Protein AF-A0A9D7Y9N2-F1 (afdb_monomer)

Foldseek 3Di:
DAQCPPVVDPDRDDDDDDDDDPPDDDDQPFWDKAFPLHCQCWDQDPPPGTDNPPPSNVVSVVVLVVCVVVVDDDAPTMDTGRDDPPDDPHRVVPHDDPCVPPDPVNVVVVVVVVVVCCVPPVVVVD

pLDDT: mean 88.4, std 9.96, range [43.72, 97.31]

Secondary structure (DSSP, 8-state):
--TTTTTTSS-----------TT-PPPTTSPEEEE-----S-EEETTTEEE-TTS-HHHHHHHHHHHHHHT--BTTTEEEE---TTS---GGGTSPP-GGG--HHHHHHHHHHHHHHHHHHTGGG-

Sequence (126 aa):
MPDELFFNSNVGVVSCIMVFTAHKAHPKNKETYFGYWKDDGFVKRKIKGRYDALNKWQSVKEKWIESYINKKSIAGMSVMKSVTADDEWCAEAYMETDYNSLNEIDFIKTIKDFVFTNELYIKQWN

Mean predicted aligned error: 8.17 Å

Radius of gyration: 19.7 Å; Cα contacts (8 Å, |Δi|>4): 121; chains: 1; bounding box: 41×32×62 Å

Structure (mmCIF, N/CA/C/O backbone):
data_AF-A0A9D7Y9N2-F1
#
_entry.id   AF-A0A9D7Y9N2-F1
#
loop_
_atom_site.group_PDB
_atom_site.id
_atom_site.type_symbol
_atom_site.label_atom_id
_atom_site.label_alt_id
_atom_site.label_comp_id
_atom_site.label_asym_id
_atom_site.label_entity_id
_atom_site.label_seq_id
_atom_site.pdbx_PDB_ins_code
_atom_site.Cartn_x
_atom_site.Cartn_y
_atom_site.Cartn_z
_atom_site.occupancy
_atom_site.B_iso_or_equiv
_atom_site.auth_seq_id
_atom_site.auth_comp_id
_atom_site.auth_asym_id
_atom_site.auth_atom_id
_atom_site.pdbx_PDB_model_num
ATOM 1 N N . MET A 1 1 ? 3.663 -4.833 -0.251 1.00 91.56 1 MET A N 1
ATOM 2 C CA . MET A 1 1 ? 5.120 -4.558 -0.171 1.00 91.56 1 MET A CA 1
ATOM 3 C C . MET A 1 1 ? 5.696 -4.487 -1.581 1.00 91.56 1 MET A C 1
ATOM 5 O O . MET A 1 1 ? 4.969 -4.863 -2.497 1.00 91.56 1 MET A O 1
ATOM 9 N N . PRO A 1 2 ? 6.946 -4.029 -1.790 1.00 92.25 2 PRO A N 1
ATOM 10 C CA . PRO A 1 2 ? 7.556 -4.028 -3.118 1.00 92.25 2 PRO A CA 1
ATOM 11 C C . PRO A 1 2 ? 7.601 -5.434 -3.727 1.00 92.25 2 PRO A C 1
ATOM 13 O O . PRO A 1 2 ? 7.936 -6.396 -3.035 1.00 92.25 2 PRO A O 1
ATOM 16 N N . ASP A 1 3 ? 7.295 -5.547 -5.019 1.00 89.62 3 ASP A N 1
ATOM 17 C CA . ASP A 1 3 ? 7.164 -6.848 -5.701 1.00 89.62 3 ASP A CA 1
ATOM 18 C C . ASP A 1 3 ? 8.492 -7.600 -5.796 1.00 89.62 3 ASP A C 1
ATOM 20 O O . ASP A 1 3 ? 8.549 -8.821 -5.698 1.00 89.62 3 ASP A O 1
ATOM 24 N N . GLU A 1 4 ? 9.592 -6.860 -5.915 1.00 88.12 4 GLU A N 1
ATOM 25 C CA . GLU A 1 4 ? 10.939 -7.421 -6.003 1.00 88.12 4 GLU A CA 1
ATOM 26 C C . GLU A 1 4 ? 11.656 -7.490 -4.644 1.00 88.12 4 GLU A C 1
ATOM 28 O O . GLU A 1 4 ? 12.886 -7.558 -4.593 1.00 88.12 4 GLU A O 1
ATOM 33 N N . LEU A 1 5 ? 10.928 -7.465 -3.520 1.00 89.75 5 LEU A N 1
ATOM 34 C CA . LEU A 1 5 ? 11.544 -7.504 -2.188 1.00 89.75 5 LEU A CA 1
ATOM 35 C C . LEU A 1 5 ? 12.423 -8.754 -1.996 1.00 89.75 5 LEU A C 1
ATOM 37 O O . LEU A 1 5 ? 13.526 -8.662 -1.459 1.00 89.75 5 LEU A O 1
ATOM 41 N N . PHE A 1 6 ? 11.972 -9.901 -2.510 1.00 88.19 6 PHE A N 1
ATOM 42 C CA . PHE A 1 6 ? 12.679 -11.184 -2.440 1.00 88.19 6 PHE A CA 1
ATOM 43 C C . PHE A 1 6 ? 13.283 -11.613 -3.784 1.00 88.19 6 PHE A C 1
ATOM 45 O O . PHE A 1 6 ? 13.367 -12.802 -4.076 1.00 88.19 6 PHE A O 1
ATOM 52 N N . PHE A 1 7 ? 13.749 -10.667 -4.604 1.00 83.06 7 PHE A N 1
ATOM 53 C CA . PHE A 1 7 ? 14.291 -10.960 -5.942 1.00 83.06 7 PHE A CA 1
ATOM 54 C C . PHE A 1 7 ? 15.494 -11.928 -5.966 1.00 83.06 7 PHE A C 1
ATOM 56 O O . PHE A 1 7 ? 15.766 -12.530 -6.999 1.00 83.06 7 PHE A O 1
ATOM 63 N N . ASN A 1 8 ? 16.237 -12.038 -4.857 1.00 80.00 8 ASN A N 1
ATOM 64 C CA . ASN A 1 8 ? 17.367 -12.964 -4.696 1.00 80.00 8 ASN A CA 1
ATOM 65 C C . ASN A 1 8 ? 16.935 -14.378 -4.284 1.00 80.00 8 ASN A C 1
ATOM 67 O O . ASN A 1 8 ? 17.775 -15.262 -4.135 1.00 80.00 8 ASN A O 1
ATOM 71 N N . SER A 1 9 ? 15.646 -14.583 -4.033 1.00 79.69 9 SER A N 1
ATOM 72 C CA . SER A 1 9 ? 15.092 -15.899 -3.760 1.00 79.69 9 SER A CA 1
ATOM 73 C C . SER A 1 9 ? 14.601 -16.531 -5.063 1.00 79.69 9 SER A C 1
ATOM 75 O O . SER A 1 9 ? 14.230 -15.830 -6.001 1.00 79.69 9 SER A O 1
ATOM 77 N N . ASN A 1 10 ? 14.530 -17.861 -5.112 1.00 78.81 10 ASN A N 1
ATOM 78 C CA . ASN A 1 10 ? 13.930 -18.584 -6.242 1.00 78.81 10 ASN A CA 1
ATOM 79 C C . ASN A 1 10 ? 12.388 -18.467 -6.275 1.00 78.81 10 ASN A C 1
ATOM 81 O O . ASN A 1 10 ? 11.726 -19.274 -6.923 1.00 78.81 10 ASN A O 1
ATOM 85 N N . VAL A 1 11 ? 11.804 -17.505 -5.552 1.00 75.19 11 VAL A N 1
ATOM 86 C CA . VAL A 1 11 ? 10.359 -17.355 -5.359 1.00 75.19 11 VAL A CA 1
ATOM 87 C C . VAL A 1 11 ? 9.949 -15.911 -5.658 1.00 75.19 11 VAL A C 1
ATOM 89 O O . VAL A 1 11 ? 10.304 -14.978 -4.941 1.00 75.19 11 VAL A O 1
ATOM 92 N N . GLY A 1 12 ? 9.191 -15.717 -6.737 1.00 75.88 12 GLY A N 1
ATOM 93 C CA . GLY A 1 12 ? 8.612 -14.424 -7.110 1.00 75.88 12 GLY A CA 1
ATOM 94 C C . GLY A 1 12 ? 7.278 -14.195 -6.407 1.00 75.88 12 GLY A C 1
ATOM 95 O O . GLY A 1 12 ? 6.233 -14.320 -7.038 1.00 75.88 12 GLY A O 1
ATOM 96 N N . VAL A 1 13 ? 7.305 -13.926 -5.099 1.00 84.00 13 VAL A N 1
ATOM 97 C CA . VAL A 1 13 ? 6.090 -13.782 -4.280 1.00 84.00 13 VAL A CA 1
ATOM 98 C C . VAL A 1 13 ? 5.805 -12.330 -3.912 1.00 84.00 13 VAL A C 1
ATOM 100 O O . VAL A 1 13 ? 6.686 -11.600 -3.454 1.00 84.00 13 VAL A O 1
ATOM 103 N N . VAL A 1 14 ? 4.539 -11.931 -4.042 1.00 86.19 14 VAL A N 1
ATOM 104 C CA . VAL A 1 14 ? 4.039 -10.672 -3.483 1.00 86.19 14 VAL A CA 1
ATOM 105 C C . VAL A 1 14 ? 3.862 -10.858 -1.981 1.00 86.19 14 VAL A C 1
ATOM 107 O O . VAL A 1 14 ? 3.196 -11.788 -1.531 1.00 86.19 14 VAL A O 1
ATOM 110 N N . SER A 1 15 ? 4.481 -9.979 -1.196 1.00 90.06 15 SER A N 1
ATOM 111 C CA . SER A 1 15 ? 4.458 -10.063 0.266 1.00 90.06 15 SER A CA 1
ATOM 112 C C . SER A 1 15 ? 3.589 -8.980 0.904 1.00 90.06 15 SER A C 1
ATOM 114 O O . 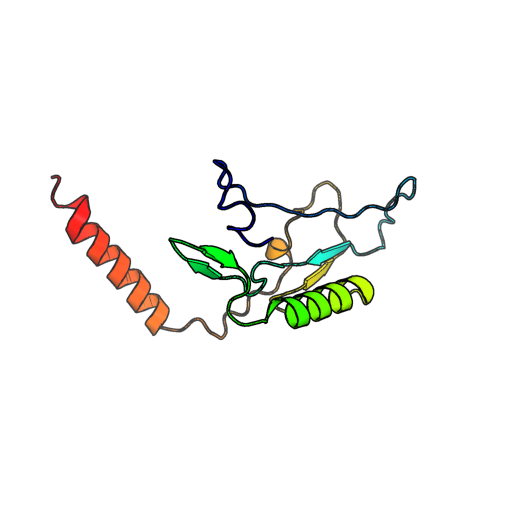SER A 1 15 ? 3.461 -7.852 0.408 1.00 90.06 15 SER A O 1
ATOM 116 N N . CYS A 1 16 ? 3.023 -9.324 2.058 1.00 91.88 16 CYS A N 1
ATOM 117 C CA . CYS A 1 16 ? 2.322 -8.409 2.945 1.00 91.88 16 CYS A CA 1
ATOM 118 C C . CYS A 1 16 ? 2.905 -8.502 4.362 1.00 91.88 16 CYS A C 1
ATOM 120 O O . CYS A 1 16 ? 3.560 -9.482 4.720 1.00 91.88 16 CYS A O 1
ATOM 122 N N . ILE A 1 17 ? 2.694 -7.454 5.157 1.00 93.50 17 ILE A N 1
ATOM 123 C CA . ILE A 1 17 ? 3.066 -7.414 6.572 1.00 93.50 17 ILE A CA 1
ATOM 124 C C . ILE A 1 17 ? 1.787 -7.165 7.352 1.00 93.50 17 ILE A C 1
ATOM 126 O O . ILE A 1 17 ? 1.094 -6.180 7.104 1.00 93.50 17 ILE A O 1
ATOM 130 N N . MET A 1 18 ? 1.498 -8.039 8.310 1.00 94.00 18 MET A N 1
ATOM 131 C CA . MET A 1 18 ? 0.373 -7.880 9.219 1.00 94.00 18 MET A CA 1
ATOM 132 C C . MET A 1 18 ? 0.892 -7.654 10.636 1.00 94.00 18 MET A C 1
ATOM 134 O O . MET A 1 18 ? 1.791 -8.356 11.099 1.00 94.00 18 MET A O 1
ATOM 138 N N . VAL A 1 19 ? 0.338 -6.657 11.323 1.00 93.88 19 VAL A N 1
ATOM 139 C CA . VAL A 1 19 ? 0.757 -6.276 12.675 1.00 93.88 19 VAL A CA 1
ATOM 140 C C . VAL A 1 19 ? -0.440 -6.379 13.605 1.00 93.88 19 VAL A C 1
ATOM 142 O O . VAL A 1 19 ? -1.419 -5.650 13.455 1.00 93.88 19 VAL A O 1
ATOM 145 N N . PHE A 1 20 ? -0.336 -7.260 14.596 1.00 93.88 20 PHE A N 1
ATOM 146 C CA . PHE A 1 20 ? -1.383 -7.505 15.582 1.00 93.88 20 PHE A CA 1
ATOM 147 C C . PHE A 1 20 ? -0.847 -7.288 16.995 1.00 93.88 20 PHE A C 1
ATOM 149 O O . PHE A 1 20 ? 0.327 -7.524 17.278 1.00 93.88 20 PHE A O 1
ATOM 156 N N . THR A 1 21 ? -1.717 -6.856 17.905 1.00 94.50 21 THR A N 1
ATOM 157 C CA . THR A 1 21 ? -1.413 -6.845 19.338 1.00 94.50 21 THR A CA 1
ATOM 158 C C . THR A 1 21 ? -1.925 -8.141 19.951 1.00 94.50 21 THR A C 1
ATOM 160 O O . THR A 1 21 ? -3.127 -8.404 19.923 1.00 94.50 21 THR A O 1
ATOM 163 N N . ALA A 1 22 ? -1.019 -8.946 20.503 1.00 96.19 22 ALA A N 1
ATOM 164 C CA . ALA A 1 22 ? -1.379 -10.202 21.150 1.00 96.19 22 ALA A CA 1
ATOM 165 C C . ALA A 1 22 ? -2.411 -9.982 22.270 1.00 96.19 22 ALA A C 1
ATOM 167 O O . ALA A 1 22 ? -2.379 -8.970 22.972 1.00 96.19 22 ALA A O 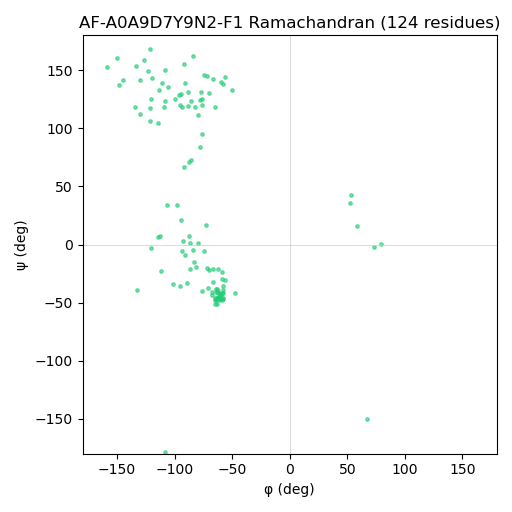1
ATOM 168 N N . HIS A 1 23 ? -3.331 -10.940 22.419 1.00 95.94 23 HIS A N 1
ATOM 169 C CA . HIS A 1 23 ? -4.397 -10.947 23.433 1.00 95.94 23 HIS A CA 1
ATOM 170 C C . HIS A 1 23 ? -5.350 -9.742 23.411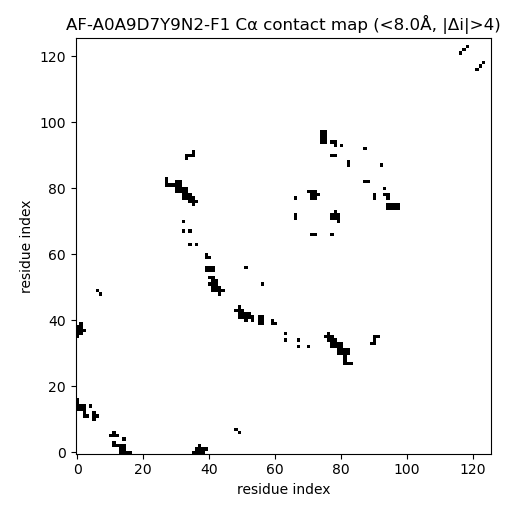 1.00 95.94 23 HIS A C 1
ATOM 172 O O . HIS A 1 23 ? -6.097 -9.526 24.364 1.00 95.94 23 HIS A O 1
ATOM 178 N N . LYS A 1 24 ? -5.372 -8.966 22.324 1.00 94.94 24 LYS A N 1
ATOM 179 C CA . LYS A 1 24 ? -6.277 -7.830 22.168 1.00 94.94 24 LYS A CA 1
ATOM 180 C C . LYS A 1 24 ? -7.142 -8.024 20.932 1.00 94.94 24 LYS A C 1
ATOM 182 O O . LYS A 1 24 ? -6.669 -7.866 19.811 1.00 94.94 24 LYS A O 1
ATOM 187 N N . ALA A 1 25 ? -8.417 -8.343 21.148 1.00 93.44 25 ALA A N 1
ATOM 188 C CA . ALA A 1 25 ? -9.392 -8.402 20.067 1.00 93.44 25 ALA A CA 1
ATOM 189 C C . ALA A 1 25 ? -9.505 -7.033 19.376 1.00 93.44 25 ALA A C 1
ATOM 191 O O . ALA A 1 25 ? -9.484 -5.988 20.037 1.00 93.44 25 ALA A O 1
ATOM 192 N N . HIS A 1 26 ? -9.618 -7.038 18.048 1.00 91.69 26 HIS A N 1
ATOM 193 C CA . HIS A 1 26 ? -9.808 -5.815 17.272 1.00 91.69 26 HIS A CA 1
ATOM 194 C C . HIS A 1 26 ? -11.269 -5.340 17.398 1.00 91.69 26 HIS A C 1
ATOM 196 O O . HIS A 1 26 ? -12.176 -6.103 17.060 1.00 91.69 26 HIS A O 1
ATOM 202 N N . PRO A 1 27 ? -11.538 -4.124 17.911 1.00 92.88 27 PRO A N 1
ATOM 203 C CA . PRO A 1 27 ? -12.904 -3.621 18.054 1.00 92.88 27 PRO A CA 1
ATOM 204 C C . PRO A 1 27 ? -13.580 -3.383 16.698 1.00 92.88 27 PRO A C 1
ATOM 206 O O . PRO A 1 27 ? -12.950 -2.858 15.786 1.00 92.88 27 PRO A O 1
ATOM 209 N N . LYS A 1 28 ? -14.886 -3.667 16.587 1.00 88.69 28 LYS A N 1
ATOM 210 C CA . LYS A 1 28 ? -15.661 -3.462 15.341 1.00 88.69 28 LYS A CA 1
ATOM 211 C C . LYS A 1 28 ? -15.642 -2.011 14.843 1.00 88.69 28 LYS A C 1
ATOM 213 O O . LYS A 1 28 ? -15.611 -1.756 13.647 1.00 88.69 28 LYS A O 1
ATOM 218 N N . ASN A 1 29 ? -15.648 -1.053 15.764 1.00 91.56 29 ASN A N 1
ATOM 219 C CA . ASN A 1 29 ? -15.625 0.380 15.468 1.00 91.56 29 ASN A CA 1
ATOM 220 C C . ASN A 1 29 ? -14.205 0.950 15.312 1.00 91.56 29 ASN A C 1
ATOM 222 O O . ASN A 1 29 ? -14.047 2.166 15.239 1.00 91.56 29 ASN A O 1
ATOM 226 N N . LYS A 1 30 ? -13.171 0.102 15.309 1.00 93.38 30 LYS A N 1
ATOM 227 C CA . LYS A 1 30 ? -11.792 0.530 15.104 1.00 93.38 30 LYS A CA 1
ATOM 228 C C . LYS A 1 30 ? -11.393 0.266 13.661 1.00 93.38 30 LYS A C 1
ATOM 230 O O . LYS A 1 30 ? -11.447 -0.862 13.182 1.00 93.38 30 LYS A O 1
ATOM 235 N N . GLU A 1 31 ? -10.933 1.305 12.988 1.00 95.81 31 GLU A N 1
ATOM 236 C CA . GLU A 1 31 ? -10.397 1.170 11.642 1.00 95.81 31 GLU A CA 1
ATOM 237 C C . GLU A 1 31 ? -9.037 0.458 11.649 1.00 95.81 31 GLU A C 1
ATOM 239 O O . GLU A 1 31 ? -8.214 0.611 12.564 1.00 95.81 31 GLU A O 1
ATOM 244 N N . THR A 1 32 ? -8.806 -0.326 10.603 1.00 95.50 32 THR A N 1
ATOM 245 C CA . THR A 1 32 ? -7.530 -0.959 10.288 1.00 95.50 32 THR A CA 1
ATOM 246 C C . THR A 1 32 ? -6.736 -0.031 9.375 1.00 95.50 32 THR A C 1
ATOM 248 O O . THR A 1 32 ? -7.286 0.601 8.475 1.00 95.50 32 THR A O 1
ATOM 251 N N . TYR A 1 33 ? -5.431 0.061 9.626 1.00 96.50 33 TYR A N 1
ATOM 252 C CA . TYR A 1 33 ? -4.517 0.786 8.751 1.00 96.50 33 TYR A CA 1
ATOM 253 C C . TYR A 1 33 ? -4.054 -0.131 7.627 1.00 96.50 33 TYR A C 1
ATOM 255 O O . TYR A 1 33 ? -3.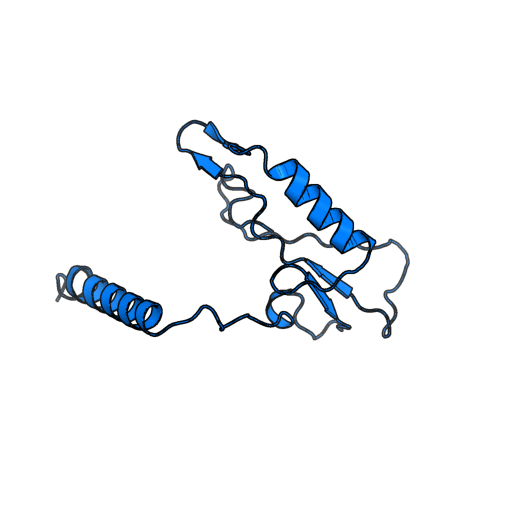437 -1.164 7.896 1.00 96.50 33 TYR A O 1
ATOM 263 N N . PHE A 1 34 ? -4.273 0.297 6.391 1.00 96.44 34 PHE A N 1
ATOM 264 C CA . PHE A 1 34 ? -3.735 -0.337 5.199 1.00 96.44 34 PHE A CA 1
ATOM 265 C C . PHE A 1 34 ? -2.638 0.548 4.606 1.00 96.44 34 PHE A C 1
ATOM 267 O O . PHE A 1 34 ? -2.860 1.722 4.314 1.00 96.44 34 PHE A O 1
ATOM 274 N N . GLY A 1 35 ? -1.436 -0.012 4.453 1.00 95.06 35 GLY A N 1
ATOM 275 C CA . GLY A 1 35 ? -0.293 0.658 3.836 1.00 95.06 35 GLY A CA 1
ATOM 276 C C . GLY A 1 35 ? 0.028 0.054 2.474 1.00 95.06 35 GLY A C 1
ATOM 277 O O . GLY A 1 35 ? 0.411 -1.112 2.388 1.00 95.06 35 GLY A O 1
ATOM 278 N N . TYR A 1 36 ? -0.066 0.856 1.418 1.00 94.44 36 TYR A N 1
ATOM 279 C CA . TYR A 1 36 ? 0.295 0.475 0.055 1.00 94.44 36 TYR A CA 1
ATOM 280 C C . TYR A 1 36 ? 1.756 0.821 -0.240 1.00 94.44 36 TYR A C 1
ATOM 282 O O . TYR A 1 36 ? 2.114 1.713 -1.005 1.00 94.44 36 TYR A O 1
ATOM 290 N N . TRP A 1 37 ? 2.638 0.113 0.454 1.00 93.69 37 TRP A N 1
ATOM 291 C CA . TRP A 1 37 ? 4.080 0.339 0.436 1.00 93.69 37 TRP A CA 1
ATOM 292 C C . TRP A 1 37 ? 4.747 -0.442 -0.699 1.00 93.69 37 TRP A C 1
ATOM 294 O O . TRP A 1 37 ? 5.395 -1.464 -0.467 1.00 93.69 37 TRP A O 1
ATOM 304 N N . LYS A 1 38 ? 4.511 -0.014 -1.945 1.00 91.88 38 LYS A N 1
ATOM 305 C CA . LYS A 1 38 ? 5.031 -0.679 -3.157 1.00 91.88 38 LYS A CA 1
ATOM 306 C C . LYS A 1 38 ? 6.400 -0.177 -3.607 1.00 91.88 38 LYS A C 1
ATOM 308 O O . LYS A 1 38 ? 7.175 -0.972 -4.125 1.00 91.88 38 LYS A O 1
ATOM 313 N N . ASP A 1 39 ? 6.697 1.104 -3.406 1.00 93.25 39 ASP A N 1
ATOM 314 C CA . ASP A 1 39 ? 7.959 1.722 -3.826 1.00 93.25 39 ASP A CA 1
ATOM 315 C C . ASP A 1 39 ? 8.775 2.169 -2.608 1.00 93.25 39 ASP A C 1
ATOM 317 O O . ASP A 1 39 ? 8.455 3.168 -1.965 1.00 93.25 39 ASP A O 1
ATOM 321 N N . ASP A 1 40 ? 9.821 1.409 -2.282 1.00 94.12 40 ASP A N 1
ATOM 322 C CA . ASP A 1 40 ? 10.785 1.744 -1.227 1.00 94.12 40 ASP A CA 1
ATOM 323 C C . ASP A 1 40 ? 12.014 2.516 -1.747 1.00 94.12 40 ASP A C 1
ATOM 325 O O . ASP A 1 40 ? 12.937 2.800 -0.981 1.00 94.12 40 ASP A O 1
ATOM 329 N N . GLY A 1 41 ? 12.050 2.848 -3.042 1.00 94.12 41 GLY A N 1
ATOM 330 C CA . GLY A 1 41 ? 13.151 3.551 -3.695 1.00 94.12 41 GLY A CA 1
ATOM 331 C C . GLY A 1 41 ? 14.366 2.686 -4.049 1.00 94.12 41 GLY A C 1
ATOM 332 O O . GLY A 1 41 ? 15.330 3.213 -4.612 1.00 94.12 41 GLY A O 1
ATOM 333 N N . PHE A 1 42 ? 14.352 1.381 -3.758 1.00 94.50 42 PHE A N 1
ATOM 334 C CA . PHE A 1 42 ? 15.452 0.492 -4.132 1.00 94.50 42 PHE A CA 1
ATOM 335 C C . PHE A 1 42 ? 15.432 0.194 -5.630 1.00 94.50 42 PHE A C 1
ATOM 337 O O . PHE A 1 42 ? 14.384 0.018 -6.244 1.00 94.50 42 PHE A O 1
ATOM 344 N N . VAL A 1 43 ? 16.622 0.048 -6.213 1.00 92.62 43 VAL A N 1
ATOM 345 C CA . VAL A 1 43 ? 16.781 -0.299 -7.628 1.00 92.62 43 VAL A CA 1
ATOM 346 C C . VAL A 1 43 ? 17.532 -1.609 -7.785 1.00 92.62 43 VAL A C 1
ATOM 348 O O . VAL A 1 43 ? 18.481 -1.895 -7.051 1.00 92.62 43 VAL A O 1
ATOM 351 N N . LYS A 1 44 ? 17.136 -2.393 -8.785 1.00 90.12 44 LYS A N 1
ATOM 352 C CA . LYS A 1 44 ? 17.779 -3.655 -9.150 1.00 90.12 44 LYS A CA 1
ATOM 353 C C . LYS A 1 44 ? 18.803 -3.435 -10.261 1.00 90.12 44 LYS A C 1
ATOM 355 O O . LYS A 1 44 ? 18.505 -2.838 -11.294 1.00 90.12 44 LYS A O 1
ATOM 360 N N . ARG A 1 45 ? 20.025 -3.940 -10.078 1.00 89.25 45 ARG A N 1
ATOM 361 C CA . ARG A 1 45 ? 21.082 -3.962 -11.105 1.00 89.25 45 ARG A CA 1
ATOM 362 C C . ARG A 1 45 ? 21.686 -5.357 -11.224 1.00 89.25 45 ARG A C 1
ATOM 364 O O . ARG A 1 45 ? 21.935 -5.997 -10.210 1.00 89.25 45 ARG A O 1
ATOM 371 N N . LYS A 1 46 ? 22.001 -5.790 -12.455 1.00 84.50 46 LYS A N 1
ATOM 372 C CA . LYS A 1 46 ? 22.465 -7.161 -12.772 1.00 84.50 46 LYS A CA 1
ATOM 373 C C . LYS A 1 46 ? 23.577 -7.688 -11.853 1.00 84.50 46 LYS A C 1
ATOM 375 O O . LYS A 1 46 ? 23.523 -8.840 -11.460 1.00 84.50 46 LYS A O 1
ATOM 380 N N . ILE A 1 47 ? 24.566 -6.857 -11.515 1.00 86.62 47 ILE A N 1
ATOM 381 C CA . ILE A 1 47 ? 25.740 -7.282 -10.726 1.00 86.62 47 ILE A CA 1
ATOM 382 C C . ILE A 1 47 ? 25.570 -6.989 -9.229 1.00 86.62 47 ILE A C 1
ATOM 384 O O . ILE A 1 47 ? 26.038 -7.748 -8.391 1.00 86.62 47 ILE A O 1
ATOM 388 N N . LYS A 1 48 ? 24.918 -5.875 -8.878 1.00 85.88 48 LYS A N 1
ATOM 389 C CA . LYS A 1 48 ? 24.833 -5.392 -7.488 1.00 85.88 48 LYS A CA 1
ATOM 390 C C . LYS A 1 48 ? 23.580 -5.863 -6.746 1.00 85.88 48 LYS A C 1
ATOM 392 O O . LYS A 1 48 ? 23.440 -5.583 -5.562 1.00 85.88 48 LYS A O 1
ATOM 397 N N . GLY A 1 49 ? 22.662 -6.535 -7.437 1.00 89.62 49 GLY A N 1
ATOM 398 C CA . GLY A 1 49 ? 21.356 -6.875 -6.890 1.00 89.62 49 GLY A CA 1
ATOM 399 C C . GLY A 1 49 ? 20.497 -5.633 -6.647 1.00 89.62 49 GLY A C 1
ATOM 400 O O . GLY A 1 49 ? 20.605 -4.637 -7.368 1.00 89.62 49 GLY A O 1
ATOM 401 N N . ARG A 1 50 ? 19.623 -5.711 -5.645 1.00 91.94 50 ARG A N 1
ATOM 402 C CA . ARG A 1 50 ? 18.704 -4.657 -5.220 1.00 91.94 50 ARG A CA 1
ATOM 403 C C . ARG A 1 50 ? 19.318 -3.874 -4.072 1.00 91.94 50 ARG A C 1
ATOM 405 O O . ARG A 1 50 ? 19.593 -4.440 -3.018 1.00 91.94 50 ARG A O 1
ATOM 412 N N . TYR A 1 51 ? 19.515 -2.581 -4.271 1.00 93.00 51 TYR A N 1
ATOM 413 C CA . TYR A 1 51 ? 20.111 -1.706 -3.266 1.00 93.00 51 TYR A CA 1
ATOM 414 C C . TYR A 1 51 ? 19.567 -0.281 -3.398 1.00 93.00 51 TYR A C 1
ATOM 416 O O . TYR A 1 51 ? 19.040 0.102 -4.448 1.00 93.00 51 TYR A O 1
ATOM 424 N N . ASP A 1 52 ? 19.700 0.510 -2.337 1.00 94.94 52 ASP A N 1
ATOM 425 C CA . ASP A 1 52 ? 19.313 1.919 -2.334 1.00 94.94 52 ASP A CA 1
ATOM 426 C C . ASP A 1 52 ? 20.378 2.767 -3.044 1.00 94.94 52 ASP A C 1
ATOM 428 O O . ASP A 1 52 ? 21.296 3.312 -2.436 1.00 94.94 52 ASP A O 1
ATOM 432 N N . ALA A 1 53 ? 20.303 2.836 -4.373 1.00 93.44 53 ALA A N 1
ATOM 433 C CA . ALA A 1 53 ? 21.292 3.564 -5.168 1.00 93.44 53 ALA A CA 1
ATOM 434 C C . ALA A 1 53 ? 21.192 5.089 -5.038 1.00 93.44 53 ALA A C 1
ATOM 436 O O . ALA A 1 53 ? 22.138 5.783 -5.407 1.00 93.44 53 ALA A O 1
ATOM 437 N N . LEU A 1 54 ? 20.042 5.599 -4.593 1.00 93.81 54 LEU A N 1
ATOM 438 C CA . LEU A 1 54 ? 19.724 7.027 -4.568 1.00 93.81 54 LEU A CA 1
ATOM 439 C C . LEU A 1 54 ? 19.617 7.579 -3.139 1.00 93.81 54 LEU A C 1
ATOM 441 O O . LEU A 1 54 ? 19.228 8.733 -2.979 1.00 93.81 54 LEU A O 1
ATOM 445 N N . ASN A 1 55 ? 19.958 6.777 -2.123 1.00 95.69 55 ASN A N 1
ATOM 446 C CA . ASN A 1 55 ? 19.813 7.104 -0.702 1.00 95.69 55 ASN A CA 1
ATOM 447 C C . ASN A 1 55 ? 18.391 7.575 -0.336 1.00 95.69 55 ASN A C 1
ATOM 449 O O . ASN A 1 55 ? 18.208 8.477 0.482 1.00 95.69 55 ASN A O 1
ATOM 453 N N . LYS A 1 56 ? 17.372 6.994 -0.982 1.00 95.75 56 LYS A N 1
ATOM 454 C CA . LYS A 1 56 ? 15.959 7.346 -0.780 1.00 95.75 56 LYS A CA 1
ATOM 455 C C . LYS A 1 56 ? 15.325 6.583 0.375 1.00 95.75 56 LYS A C 1
ATOM 457 O O . LYS A 1 56 ? 14.311 7.030 0.904 1.00 95.75 56 LYS A O 1
ATOM 462 N N . TRP A 1 57 ? 15.899 5.452 0.778 1.00 96.06 57 TRP A N 1
ATOM 463 C CA . TRP A 1 57 ? 15.261 4.554 1.734 1.00 96.06 57 TRP A CA 1
ATOM 464 C C . TRP A 1 57 ? 14.953 5.242 3.059 1.00 96.06 57 TR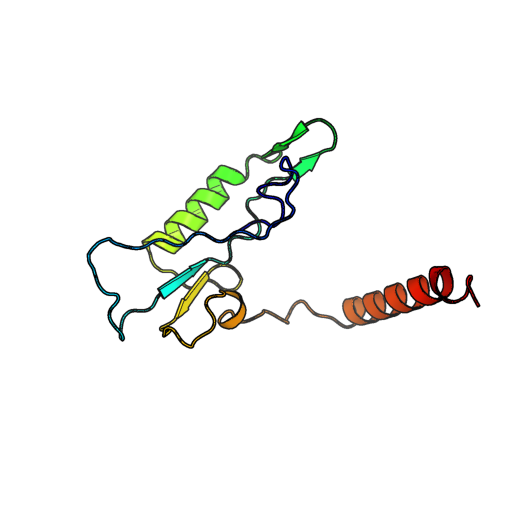P A C 1
ATOM 466 O O . TRP A 1 57 ? 13.872 5.058 3.607 1.00 96.06 57 TRP A O 1
ATOM 476 N N . GLN A 1 58 ? 15.876 6.064 3.562 1.00 96.88 58 GLN A N 1
ATOM 477 C CA . GLN A 1 58 ? 15.710 6.704 4.863 1.00 96.88 58 GLN A CA 1
ATOM 478 C C . GLN A 1 58 ? 14.468 7.609 4.902 1.00 96.88 58 GLN A C 1
ATOM 480 O O . GLN A 1 58 ? 13.653 7.482 5.814 1.00 96.88 58 GLN A O 1
ATOM 485 N N . SER A 1 59 ? 14.274 8.456 3.887 1.00 96.75 59 SER A N 1
ATOM 486 C CA . SER A 1 59 ? 13.119 9.358 3.824 1.00 96.75 59 SER A CA 1
ATOM 487 C C . SER A 1 59 ? 11.813 8.609 3.552 1.00 96.75 59 SER A C 1
ATOM 489 O O . SER A 1 59 ? 10.780 8.923 4.147 1.00 96.75 59 SER A O 1
ATOM 491 N N . VAL A 1 60 ? 11.848 7.576 2.703 1.00 96.38 60 VAL A N 1
ATOM 492 C CA . VAL A 1 60 ? 10.680 6.721 2.438 1.00 96.38 60 VAL A CA 1
ATOM 493 C C . VAL A 1 60 ? 10.251 5.980 3.706 1.00 96.38 60 VAL A C 1
ATOM 495 O O . VAL A 1 60 ? 9.074 6.002 4.068 1.00 96.38 60 VAL A O 1
ATOM 498 N N . LYS A 1 61 ? 11.207 5.391 4.429 1.00 96.50 61 LYS A N 1
ATOM 499 C CA . LYS A 1 61 ? 10.985 4.698 5.701 1.00 96.50 61 LYS A CA 1
ATOM 500 C C . LYS A 1 61 ? 10.368 5.623 6.744 1.00 96.50 61 LYS A C 1
ATOM 502 O O . LYS A 1 61 ? 9.399 5.234 7.393 1.00 96.50 61 LYS A O 1
ATOM 507 N N . GLU A 1 62 ? 10.916 6.824 6.918 1.00 97.12 62 GLU A N 1
ATOM 508 C CA . GLU A 1 62 ? 10.378 7.814 7.857 1.00 97.12 62 GLU A CA 1
ATOM 509 C C . GLU A 1 62 ? 8.925 8.154 7.525 1.00 97.12 62 GLU A C 1
ATOM 511 O O . GLU A 1 62 ? 8.065 8.059 8.399 1.00 97.12 62 GLU A O 1
ATOM 516 N N . LYS A 1 63 ? 8.624 8.418 6.248 1.00 96.25 63 LYS A N 1
ATOM 517 C CA . LYS A 1 63 ? 7.261 8.702 5.782 1.00 96.25 63 LYS A CA 1
ATOM 518 C C . LYS A 1 63 ? 6.295 7.540 6.039 1.00 96.25 63 LYS A C 1
ATOM 520 O O . LYS A 1 63 ? 5.162 7.754 6.472 1.00 96.25 63 LYS A O 1
ATOM 525 N N . TRP A 1 64 ? 6.723 6.302 5.790 1.00 96.38 64 TRP A N 1
ATOM 526 C CA . TRP A 1 64 ? 5.911 5.106 6.036 1.00 96.38 64 TRP A CA 1
ATOM 527 C C . TRP A 1 64 ? 5.608 4.915 7.522 1.00 96.38 64 TRP A C 1
ATOM 529 O O . TRP A 1 64 ? 4.451 4.711 7.897 1.00 96.38 64 TRP A O 1
ATOM 539 N N . ILE A 1 65 ? 6.632 5.024 8.371 1.00 96.50 65 ILE A N 1
ATOM 540 C CA . ILE A 1 65 ? 6.497 4.896 9.824 1.00 96.50 65 ILE A CA 1
ATOM 541 C C . ILE A 1 65 ? 5.605 6.007 10.373 1.00 96.50 65 ILE A C 1
ATOM 543 O O . ILE A 1 65 ? 4.688 5.723 11.141 1.00 96.50 65 ILE A O 1
ATOM 547 N N . GLU A 1 66 ? 5.826 7.252 9.955 1.00 97.31 66 GLU A N 1
ATOM 548 C CA . GLU A 1 66 ? 5.016 8.392 10.373 1.00 97.31 66 GLU A CA 1
ATOM 549 C C . GLU A 1 66 ? 3.541 8.182 10.008 1.00 97.31 66 GLU A C 1
ATOM 551 O O . GLU A 1 66 ? 2.662 8.381 10.849 1.00 97.31 66 GLU A O 1
ATOM 556 N N . SER A 1 67 ? 3.266 7.737 8.780 1.00 96.38 67 SER A N 1
ATOM 557 C CA . SER A 1 67 ? 1.910 7.431 8.323 1.00 96.38 67 SER A CA 1
ATOM 558 C C . SER A 1 67 ? 1.258 6.329 9.160 1.00 96.38 67 SER A C 1
ATOM 560 O O . SER A 1 67 ? 0.117 6.475 9.600 1.00 96.38 67 SER A O 1
ATOM 562 N N . TYR A 1 68 ? 1.993 5.249 9.446 1.00 96.69 68 TYR A N 1
ATOM 563 C CA . TYR A 1 68 ? 1.494 4.126 10.237 1.00 96.69 68 TYR A CA 1
ATOM 564 C C . TYR A 1 68 ? 1.245 4.487 11.705 1.00 96.69 68 TYR A C 1
ATOM 566 O O . TYR A 1 68 ? 0.222 4.078 12.263 1.00 96.69 68 TYR A O 1
ATOM 574 N N . ILE A 1 69 ? 2.163 5.221 12.340 1.00 96.94 69 ILE A N 1
ATOM 575 C CA . ILE A 1 69 ? 2.046 5.630 13.747 1.00 96.94 69 ILE A CA 1
ATOM 576 C C . ILE A 1 69 ? 0.860 6.576 13.910 1.00 96.94 69 ILE A C 1
ATOM 578 O O . ILE A 1 69 ? 0.021 6.364 14.783 1.00 96.94 69 ILE A O 1
ATOM 582 N N . ASN A 1 70 ? 0.760 7.573 13.030 1.00 97.06 70 ASN A N 1
ATOM 583 C CA . ASN A 1 70 ? -0.273 8.603 13.105 1.00 97.06 70 ASN A CA 1
ATOM 584 C C . ASN A 1 70 ? -1.584 8.213 12.408 1.00 97.06 70 ASN A C 1
ATOM 586 O O . ASN A 1 70 ? -2.509 9.017 12.385 1.00 97.06 70 ASN A O 1
ATOM 590 N N . LYS A 1 71 ? -1.672 7.003 11.835 1.00 95.81 71 LYS A N 1
ATOM 591 C CA . LYS A 1 71 ? -2.863 6.487 11.139 1.00 95.81 71 LYS A CA 1
ATOM 592 C C . LYS A 1 71 ? -3.376 7.439 10.050 1.00 95.81 71 LYS A C 1
ATOM 594 O O . LYS A 1 71 ? -4.574 7.660 9.916 1.00 95.81 71 LYS A O 1
ATOM 599 N N . LYS A 1 72 ? -2.451 8.014 9.274 1.00 94.94 72 LYS A N 1
ATOM 600 C CA . LYS A 1 72 ? -2.772 8.971 8.205 1.00 94.94 72 LYS A CA 1
ATOM 601 C C . LYS A 1 72 ? -3.304 8.235 6.971 1.00 94.94 72 LYS A C 1
ATOM 603 O O . LYS A 1 72 ? -2.668 7.291 6.500 1.00 94.94 72 LYS A O 1
ATOM 608 N N . SER A 1 73 ? -4.422 8.705 6.422 1.00 93.88 73 SER A N 1
ATOM 609 C CA . SER A 1 73 ? -4.908 8.320 5.089 1.00 93.88 73 SER A CA 1
ATOM 610 C C . SER A 1 73 ? -4.289 9.249 4.049 1.00 93.88 73 SER A C 1
ATOM 612 O O . SER A 1 73 ? -4.454 10.465 4.129 1.00 93.88 73 SER A O 1
ATOM 614 N N . ILE A 1 74 ? -3.530 8.690 3.109 1.00 91.50 74 ILE A N 1
ATOM 615 C CA . ILE A 1 74 ? -2.784 9.430 2.089 1.00 91.50 74 ILE A CA 1
ATOM 616 C C . ILE A 1 74 ? -3.028 8.738 0.749 1.00 91.50 74 ILE A C 1
ATOM 618 O O . ILE A 1 74 ? -2.651 7.577 0.576 1.00 91.50 74 ILE A O 1
ATOM 622 N N . ALA A 1 75 ? -3.636 9.455 -0.200 1.00 88.69 75 ALA A N 1
ATOM 623 C CA . ALA A 1 75 ? -3.927 8.940 -1.537 1.00 88.69 75 ALA A CA 1
ATOM 624 C C . ALA A 1 75 ? -2.676 8.308 -2.171 1.00 88.69 75 ALA A C 1
ATOM 626 O O . ALA A 1 75 ? -1.575 8.860 -2.093 1.00 88.69 75 ALA A O 1
ATOM 627 N N . GLY A 1 76 ? -2.830 7.111 -2.738 1.00 87.62 76 GLY A N 1
ATOM 628 C CA . GLY A 1 76 ? -1.718 6.357 -3.325 1.00 87.62 76 GLY A CA 1
ATOM 629 C C . GLY A 1 76 ? -0.728 5.727 -2.330 1.00 87.62 76 GLY A C 1
ATOM 630 O O . GLY A 1 76 ? 0.173 5.022 -2.773 1.00 87.62 76 GLY A O 1
ATOM 631 N N . MET A 1 77 ? -0.880 5.910 -1.009 1.00 91.38 77 MET A N 1
ATOM 632 C CA . MET A 1 77 ? 0.058 5.360 -0.016 1.00 91.38 77 MET A CA 1
ATOM 633 C C . MET A 1 77 ? -0.592 4.638 1.171 1.00 91.38 77 MET A C 1
ATOM 635 O O . MET A 1 77 ? -0.044 3.639 1.641 1.00 91.38 77 MET A O 1
ATOM 639 N N . SER A 1 78 ? -1.708 5.127 1.704 1.00 94.38 78 SER A N 1
ATOM 640 C CA . SER A 1 78 ? -2.360 4.526 2.871 1.00 94.38 78 SER A CA 1
ATOM 641 C C . SER A 1 78 ? -3.829 4.900 2.987 1.00 94.38 78 SER A C 1
ATOM 643 O O . SER A 1 78 ? -4.250 5.979 2.574 1.00 94.38 78 SER A O 1
ATOM 645 N N . VAL A 1 79 ? -4.602 4.024 3.621 1.00 95.50 79 VAL A N 1
ATOM 646 C CA . VAL A 1 79 ? -6.019 4.249 3.907 1.00 95.50 79 VAL A CA 1
ATOM 647 C C . VAL A 1 79 ? -6.397 3.624 5.247 1.00 95.50 79 VAL A C 1
ATOM 649 O O . VAL A 1 79 ? -5.914 2.551 5.614 1.00 95.50 79 VAL A O 1
ATOM 652 N N . MET A 1 80 ? -7.246 4.321 5.996 1.00 95.81 80 MET A N 1
ATOM 653 C CA . MET A 1 80 ? -7.917 3.796 7.182 1.00 95.81 80 MET A CA 1
ATOM 654 C C . MET A 1 80 ? -9.303 3.299 6.785 1.00 95.81 80 MET A C 1
ATOM 656 O O . MET A 1 80 ? -10.055 4.018 6.128 1.00 95.81 80 MET A O 1
ATOM 660 N N . LYS A 1 81 ? -9.628 2.057 7.153 1.00 95.19 81 LYS A N 1
ATOM 661 C CA . LYS A 1 81 ? -10.930 1.461 6.845 1.00 95.19 81 LYS A CA 1
ATOM 662 C C . LYS A 1 81 ? -11.351 0.475 7.926 1.00 95.19 81 LYS A C 1
ATOM 664 O O . LYS A 1 81 ? -10.538 -0.320 8.397 1.00 95.19 81 LYS A O 1
ATOM 669 N N . SER A 1 82 ? -12.619 0.509 8.327 1.00 94.50 82 SER A N 1
ATOM 670 C CA . SER A 1 82 ? -13.213 -0.572 9.122 1.00 94.50 82 SER A CA 1
ATOM 671 C C . SER A 1 82 ? -13.550 -1.747 8.202 1.00 94.50 82 SER A C 1
ATOM 673 O O . SER A 1 82 ? -14.248 -1.558 7.207 1.00 94.50 82 SER A O 1
ATOM 675 N N . VAL A 1 83 ? -13.012 -2.924 8.527 1.00 93.31 83 VAL A N 1
ATOM 676 C CA . VAL A 1 83 ? -13.176 -4.172 7.771 1.00 93.31 83 VAL A CA 1
ATOM 677 C C . VAL A 1 83 ? -13.508 -5.325 8.717 1.00 93.31 83 VAL A C 1
ATOM 679 O O . VAL A 1 83 ? -13.142 -5.316 9.898 1.00 93.31 83 VAL A O 1
ATOM 682 N N . THR A 1 84 ? -14.193 -6.324 8.185 1.00 91.75 84 THR A N 1
ATOM 683 C CA . THR A 1 84 ? -14.561 -7.583 8.828 1.00 91.75 84 THR A CA 1
ATOM 684 C C . THR A 1 84 ? -13.748 -8.746 8.249 1.00 91.75 84 THR A C 1
ATOM 686 O O . THR A 1 84 ? -12.864 -8.555 7.415 1.00 91.75 84 THR A O 1
ATOM 689 N N . ALA A 1 85 ? -13.996 -9.966 8.728 1.00 91.00 85 ALA A N 1
ATOM 690 C CA . ALA A 1 85 ? -13.315 -11.158 8.221 1.00 91.00 85 ALA A CA 1
ATOM 691 C C . ALA A 1 85 ? -13.749 -11.540 6.794 1.00 91.00 85 ALA A C 1
ATOM 693 O O . ALA A 1 85 ? -12.996 -12.226 6.112 1.00 91.00 85 ALA A O 1
ATOM 694 N N . ASP A 1 86 ? -14.931 -11.092 6.365 1.00 9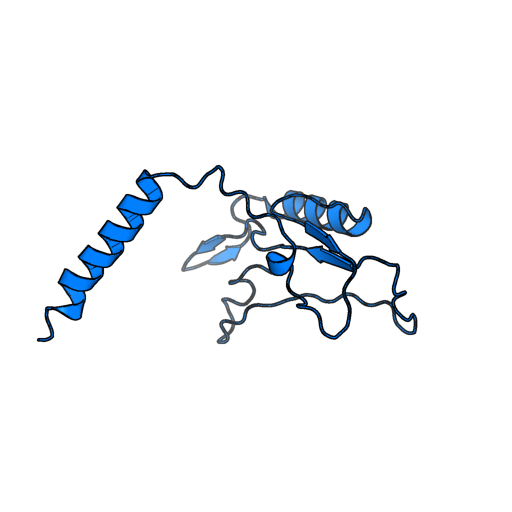2.94 86 ASP A N 1
ATOM 695 C CA . ASP A 1 86 ? -15.504 -11.400 5.050 1.00 92.94 86 ASP A CA 1
ATOM 696 C C . ASP A 1 86 ? -15.117 -10.364 3.977 1.00 92.94 86 ASP A C 1
ATOM 698 O O . ASP A 1 86 ? -15.395 -10.558 2.795 1.00 92.94 86 ASP A O 1
ATOM 702 N N . ASP A 1 87 ? -14.488 -9.259 4.385 1.00 92.62 87 ASP A N 1
ATOM 703 C CA . ASP A 1 87 ? -14.046 -8.189 3.492 1.00 92.62 87 ASP A CA 1
ATOM 704 C C . ASP A 1 87 ? -12.672 -8.490 2.868 1.00 92.62 87 ASP A C 1
ATOM 706 O O . ASP A 1 87 ? -11.900 -9.304 3.371 1.00 92.62 87 ASP A O 1
ATOM 710 N N . GLU A 1 88 ? -12.325 -7.788 1.788 1.00 91.69 88 GLU A N 1
ATOM 711 C CA . GLU A 1 88 ? -11.014 -7.905 1.138 1.00 91.69 88 GLU A CA 1
ATOM 712 C C . GLU A 1 88 ? -9.912 -7.300 2.029 1.00 91.69 88 GLU A C 1
ATOM 714 O O . GLU A 1 88 ? -10.027 -6.162 2.479 1.00 91.69 88 GLU A O 1
ATOM 719 N N . TRP A 1 89 ? -8.807 -8.008 2.276 1.00 91.06 89 TRP A N 1
ATOM 720 C CA . TRP A 1 89 ? -7.700 -7.506 3.117 1.00 91.06 89 TRP A CA 1
ATOM 721 C C . TRP A 1 89 ? -6.540 -6.922 2.293 1.00 91.06 89 TRP A C 1
ATOM 723 O O . TRP A 1 89 ? -5.375 -6.997 2.694 1.00 91.06 89 TRP A O 1
ATOM 733 N N . CYS A 1 90 ? -6.863 -6.293 1.161 1.00 89.56 90 CYS A N 1
ATOM 734 C CA . CYS A 1 90 ? -5.916 -5.594 0.292 1.00 89.56 90 CYS A CA 1
ATOM 735 C C . CYS A 1 90 ? -6.142 -4.078 0.337 1.00 89.56 90 CYS A C 1
ATOM 737 O O . CYS A 1 90 ? -7.277 -3.605 0.335 1.00 89.56 90 CYS A O 1
ATOM 739 N N . ALA A 1 91 ? -5.055 -3.298 0.362 1.00 90.88 91 ALA A N 1
ATOM 740 C CA . ALA A 1 91 ? -5.142 -1.839 0.439 1.00 90.88 91 ALA A CA 1
ATOM 741 C C . ALA A 1 91 ? -5.817 -1.256 -0.813 1.00 90.88 91 ALA A C 1
ATOM 743 O O . ALA A 1 91 ? -6.638 -0.347 -0.713 1.00 90.88 91 ALA A O 1
ATOM 744 N N . GLU A 1 92 ? -5.512 -1.832 -1.975 1.00 87.81 92 GLU A N 1
ATOM 745 C CA . GLU A 1 92 ? -6.020 -1.438 -3.287 1.00 87.81 92 GLU A CA 1
ATOM 746 C C . GLU A 1 92 ? -7.552 -1.441 -3.365 1.00 87.81 92 GLU A C 1
ATOM 748 O O . GLU A 1 92 ? -8.121 -0.610 -4.064 1.00 87.81 92 GLU A O 1
ATOM 753 N N . ALA A 1 93 ? -8.226 -2.314 -2.609 1.00 89.62 93 ALA A N 1
ATOM 754 C CA . ALA A 1 93 ? -9.687 -2.394 -2.587 1.00 89.62 93 ALA A CA 1
ATOM 755 C C . ALA A 1 93 ? -10.356 -1.145 -1.985 1.00 89.62 93 ALA A C 1
ATOM 757 O O . ALA A 1 93 ? -11.534 -0.888 -2.229 1.00 89.62 93 ALA A O 1
ATOM 758 N N . TYR A 1 94 ? -9.612 -0.366 -1.195 1.00 91.56 94 TYR A N 1
ATOM 759 C CA . TYR A 1 94 ? -10.132 0.789 -0.458 1.00 91.56 94 TYR A CA 1
ATOM 760 C C . TYR A 1 94 ? -9.454 2.102 -0.830 1.00 91.56 94 TYR A C 1
ATOM 762 O O . TYR A 1 94 ? -9.811 3.149 -0.290 1.00 91.56 94 TYR A O 1
ATOM 770 N N . MET A 1 95 ? -8.458 2.062 -1.710 1.00 86.06 95 MET A N 1
ATOM 771 C CA . MET A 1 95 ? -7.744 3.252 -2.138 1.00 86.06 95 MET A CA 1
ATOM 772 C C . MET A 1 95 ? -8.437 3.892 -3.331 1.00 86.06 95 MET A C 1
ATOM 774 O O . MET A 1 95 ? -8.714 3.243 -4.338 1.00 86.06 95 MET A O 1
ATOM 778 N N . GLU A 1 96 ? -8.656 5.200 -3.242 1.00 72.50 96 GLU A N 1
ATOM 779 C CA . GLU A 1 96 ? -9.035 5.984 -4.409 1.00 72.50 96 GLU A CA 1
ATOM 780 C C . GLU A 1 96 ? -7.872 5.973 -5.401 1.00 72.50 96 GLU A C 1
ATOM 782 O O . GLU A 1 96 ? -6.750 6.390 -5.094 1.00 72.50 96 GLU A O 1
ATOM 787 N N . THR A 1 97 ? -8.135 5.429 -6.587 1.00 66.38 97 THR A N 1
ATOM 788 C CA . THR A 1 97 ? -7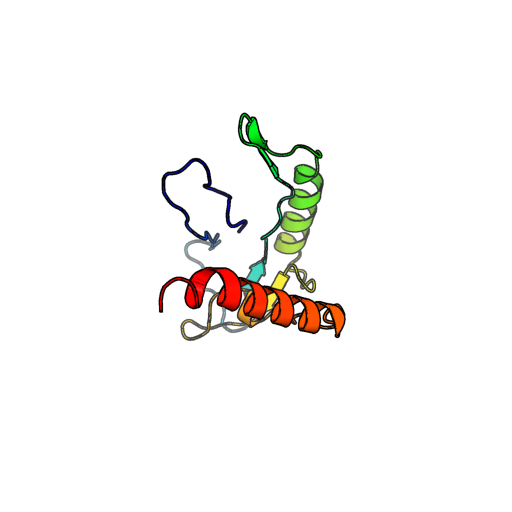.173 5.444 -7.685 1.00 66.38 97 THR A CA 1
ATOM 789 C C . THR A 1 97 ? -7.283 6.796 -8.372 1.00 66.38 97 THR A C 1
ATOM 791 O O . THR A 1 97 ? -8.345 7.156 -8.880 1.00 66.38 97 THR A O 1
ATOM 794 N N . ASP A 1 98 ? -6.196 7.562 -8.362 1.00 63.66 98 ASP A N 1
ATOM 795 C CA . ASP A 1 98 ? -6.151 8.855 -9.034 1.00 63.66 98 ASP A CA 1
ATOM 796 C C . ASP A 1 98 ? -6.001 8.660 -10.553 1.00 63.66 98 ASP A C 1
ATOM 798 O O . ASP A 1 98 ? -4.901 8.483 -11.082 1.00 63.66 98 ASP A O 1
ATOM 802 N N . TYR A 1 99 ? -7.133 8.680 -11.259 1.00 65.69 99 TYR A N 1
ATOM 803 C CA . TYR A 1 99 ? -7.190 8.577 -12.718 1.00 65.69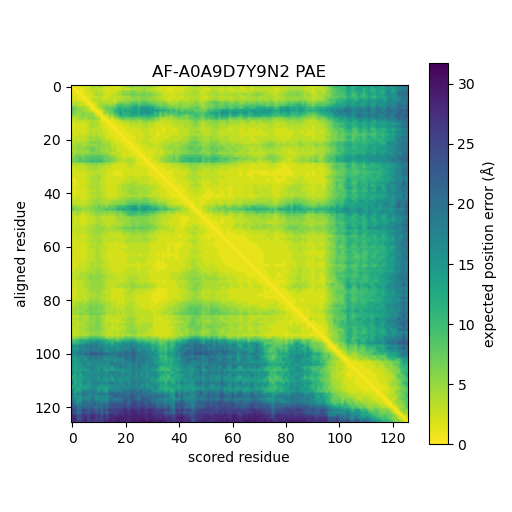 99 TYR A CA 1
ATOM 804 C C . TYR A 1 99 ? -6.866 9.893 -13.438 1.00 65.69 99 TYR A C 1
ATOM 806 O O . TYR A 1 99 ? -6.872 9.911 -14.666 1.00 65.69 99 TYR A O 1
ATOM 814 N N . ASN A 1 100 ? -6.541 10.985 -12.732 1.00 70.75 100 ASN A N 1
ATOM 815 C CA . ASN A 1 100 ? -6.254 12.275 -13.376 1.00 70.75 100 ASN A CA 1
ATOM 816 C C . ASN A 1 100 ? -5.028 12.230 -14.301 1.00 70.75 100 ASN A C 1
ATOM 818 O O . ASN A 1 100 ? -4.880 13.076 -15.179 1.00 70.75 100 ASN A O 1
ATOM 822 N N . SER A 1 101 ? -4.140 11.253 -14.107 1.00 68.12 101 SER A N 1
ATOM 823 C CA . SER A 1 101 ? -2.970 11.050 -14.965 1.00 68.12 101 SER A CA 1
ATOM 824 C C . SER A 1 101 ? -3.268 10.253 -16.241 1.00 68.12 101 SER A C 1
ATOM 826 O O . SER A 1 101 ? -2.456 10.284 -17.166 1.00 68.12 101 SER A O 1
ATOM 82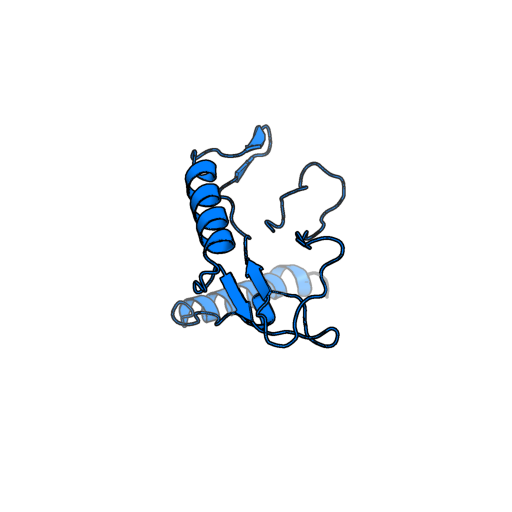8 N N . LEU A 1 102 ? -4.421 9.575 -16.318 1.00 76.25 102 LEU A N 1
ATOM 829 C CA . LEU A 1 102 ? -4.779 8.695 -17.427 1.00 76.25 102 LEU A CA 1
ATOM 830 C C . LEU A 1 102 ? -5.287 9.530 -18.605 1.00 76.25 102 LEU A C 1
ATOM 832 O O . LEU A 1 102 ? -6.347 10.150 -18.539 1.00 76.25 102 LEU A O 1
ATOM 836 N N . ASN A 1 103 ? -4.510 9.570 -19.683 1.00 82.62 103 ASN A N 1
ATOM 837 C CA . ASN A 1 103 ? -4.800 10.403 -20.846 1.00 82.62 103 ASN A CA 1
ATOM 838 C C . ASN A 1 103 ? -4.932 9.565 -22.128 1.00 82.62 103 ASN A C 1
ATOM 840 O O . ASN A 1 103 ? -4.599 8.380 -22.180 1.00 82.62 103 ASN A O 1
ATOM 844 N N . GLU A 1 104 ? -5.430 10.197 -23.191 1.00 87.50 104 GLU A N 1
ATOM 845 C CA . GLU A 1 104 ? -5.654 9.544 -24.486 1.00 87.50 104 GLU A CA 1
ATOM 846 C C . GLU A 1 104 ? -4.363 8.950 -25.082 1.00 87.50 104 GLU A C 1
ATOM 848 O O . GLU A 1 104 ? -4.400 7.922 -25.758 1.00 87.50 104 GLU A O 1
ATOM 853 N N . ILE A 1 105 ? -3.202 9.543 -24.786 1.00 89.12 105 ILE A N 1
ATOM 854 C CA . ILE A 1 105 ? -1.907 9.068 -25.286 1.00 89.12 105 ILE A CA 1
ATOM 855 C C . ILE A 1 105 ? -1.564 7.710 -24.668 1.00 89.12 105 ILE A C 1
ATOM 857 O O . ILE A 1 105 ? -1.108 6.819 -25.389 1.00 89.12 105 ILE A O 1
ATOM 861 N N . ASP A 1 106 ? -1.828 7.516 -23.374 1.00 85.12 106 ASP A N 1
ATOM 862 C CA . ASP A 1 106 ? -1.615 6.233 -22.694 1.00 85.12 106 ASP A CA 1
ATOM 863 C C . ASP A 1 106 ? -2.513 5.130 -23.275 1.00 85.12 106 ASP A C 1
ATOM 865 O O . ASP A 1 106 ? -2.065 3.996 -23.486 1.00 85.12 106 ASP A O 1
ATOM 869 N N . PHE A 1 107 ? -3.757 5.474 -23.623 1.00 87.06 107 PHE A N 1
ATOM 870 C CA . PHE A 1 107 ? -4.673 4.554 -24.299 1.00 87.06 107 PHE A CA 1
ATOM 871 C C . PHE A 1 107 ? -4.168 4.173 -25.697 1.00 87.06 107 PHE A C 1
ATOM 873 O O . PHE A 1 107 ? -4.035 2.987 -26.011 1.00 87.06 107 PHE A O 1
ATOM 880 N N . ILE A 1 108 ? -3.812 5.164 -26.525 1.00 90.44 108 ILE A N 1
ATOM 881 C CA . ILE A 1 108 ? -3.281 4.940 -27.879 1.00 90.44 108 ILE A CA 1
ATOM 882 C C . ILE A 1 108 ? -2.008 4.092 -27.827 1.00 90.44 108 ILE A C 1
ATOM 884 O O . ILE A 1 108 ? -1.828 3.198 -28.656 1.00 90.44 108 ILE A O 1
ATOM 888 N N . LYS A 1 109 ? -1.122 4.360 -26.864 1.00 91.94 109 LYS A N 1
ATOM 889 C CA . LYS A 1 109 ? 0.106 3.589 -26.673 1.00 91.94 109 LYS A CA 1
ATOM 890 C C . LYS A 1 109 ? -0.206 2.129 -26.356 1.00 91.94 109 LYS A C 1
ATOM 892 O O . LYS A 1 109 ? 0.321 1.250 -27.027 1.00 91.94 109 LYS A O 1
ATOM 897 N N . THR A 1 110 ? -1.116 1.878 -25.419 1.00 89.81 110 THR A N 1
ATOM 898 C CA . THR A 1 110 ? -1.512 0.517 -25.029 1.00 89.81 110 THR A CA 1
ATOM 899 C C . THR A 1 110 ? -2.091 -0.268 -26.211 1.00 89.81 110 THR A C 1
ATOM 901 O O . THR A 1 110 ? -1.712 -1.416 -26.438 1.00 89.81 110 THR A O 1
ATOM 904 N N . ILE A 1 111 ? -2.952 0.361 -27.021 1.00 91.94 111 ILE A N 1
ATOM 905 C CA . ILE A 1 111 ? -3.499 -0.248 -28.246 1.00 91.94 111 ILE A CA 1
ATOM 906 C C . ILE A 1 111 ? -2.380 -0.570 -29.245 1.00 91.94 111 ILE A C 1
ATOM 908 O O . ILE A 1 111 ? -2.346 -1.667 -29.801 1.00 91.94 111 ILE A O 1
ATOM 912 N N . LYS A 1 112 ? -1.455 0.370 -29.480 1.00 90.50 112 LYS A N 1
ATOM 913 C CA . LYS A 1 112 ? -0.330 0.165 -30.405 1.00 90.50 112 LYS A CA 1
ATOM 914 C C . LYS A 1 112 ? 0.572 -0.975 -29.952 1.00 90.50 112 LYS A C 1
ATOM 916 O O . LYS A 1 112 ? 0.907 -1.820 -30.776 1.00 90.50 112 LYS A O 1
ATOM 921 N N . ASP A 1 113 ? 0.912 -1.028 -28.668 1.00 89.38 113 ASP A N 1
ATOM 922 C CA . ASP A 1 113 ? 1.744 -2.087 -28.094 1.00 89.38 113 ASP A CA 1
ATOM 923 C C . ASP A 1 113 ? 1.059 -3.458 -28.231 1.00 89.38 113 ASP A C 1
ATOM 925 O O . ASP A 1 113 ? 1.700 -4.442 -28.612 1.00 89.38 113 ASP A O 1
ATOM 929 N N . PHE A 1 114 ? -0.261 -3.522 -28.018 1.00 88.75 114 PHE A N 1
ATOM 930 C CA . PHE A 1 114 ? -1.052 -4.738 -28.225 1.00 88.75 114 PHE A CA 1
ATOM 931 C C . PHE A 1 114 ? -1.058 -5.192 -29.693 1.00 88.75 114 PHE A C 1
ATOM 933 O O . PHE A 1 114 ? -0.741 -6.347 -29.982 1.00 88.75 114 PHE A O 1
ATOM 940 N N . VAL A 1 115 ? -1.373 -4.291 -30.632 1.00 90.44 115 VAL A N 1
ATOM 941 C CA . VAL A 1 115 ? -1.394 -4.596 -32.075 1.00 90.44 115 VAL A CA 1
ATOM 942 C C . VAL A 1 115 ? -0.013 -5.029 -32.558 1.00 90.44 115 VAL A C 1
ATOM 944 O O . VAL A 1 115 ? 0.105 -6.032 -33.255 1.00 90.44 115 VAL A O 1
ATOM 947 N N . PHE A 1 116 ? 1.036 -4.314 -32.152 1.00 88.69 116 PHE A N 1
ATOM 948 C CA . PHE A 1 116 ? 2.415 -4.634 -32.505 1.00 88.69 116 PHE A CA 1
ATOM 949 C C . PHE A 1 116 ? 2.827 -6.024 -32.005 1.00 88.69 116 PHE A C 1
ATOM 951 O O . PHE A 1 116 ? 3.390 -6.812 -32.764 1.00 88.69 116 PHE A O 1
ATOM 958 N N . THR A 1 117 ? 2.486 -6.357 -30.757 1.00 84.75 117 THR A N 1
ATOM 959 C CA . THR A 1 117 ? 2.746 -7.687 -30.186 1.00 84.75 117 THR A CA 1
ATOM 960 C C . THR A 1 117 ? 1.991 -8.778 -30.954 1.00 84.75 117 THR A C 1
ATOM 962 O O . THR A 1 117 ? 2.559 -9.823 -31.265 1.00 84.75 117 THR A O 1
ATOM 965 N N . ASN A 1 118 ? 0.732 -8.529 -31.317 1.00 84.44 118 ASN A N 1
ATOM 966 C CA . ASN A 1 118 ? -0.088 -9.474 -32.075 1.00 84.44 118 ASN A CA 1
ATOM 967 C C . ASN A 1 118 ? 0.462 -9.719 -33.496 1.00 84.44 118 ASN A C 1
ATOM 969 O O . ASN A 1 118 ? 0.601 -10.864 -33.925 1.00 84.44 118 ASN A O 1
ATOM 973 N N . GLU A 1 119 ? 0.838 -8.660 -34.217 1.00 83.31 119 GLU A N 1
ATOM 974 C CA . GLU A 1 119 ? 1.417 -8.769 -35.565 1.00 83.31 119 GLU A CA 1
ATOM 975 C C . GLU A 1 119 ? 2.765 -9.504 -35.566 1.00 83.31 119 GLU A C 1
ATOM 977 O O . GLU A 1 119 ? 3.011 -10.337 -36.436 1.00 83.31 119 GLU A O 1
ATOM 982 N N . LEU A 1 120 ? 3.634 -9.239 -34.586 1.00 76.81 120 LEU A N 1
ATOM 983 C CA . LEU A 1 120 ? 4.957 -9.864 -34.536 1.00 76.81 120 LEU A CA 1
ATOM 984 C C . LEU A 1 120 ? 4.935 -11.319 -34.070 1.00 76.81 120 LEU A C 1
ATOM 986 O O . LEU A 1 120 ? 5.695 -12.129 -34.594 1.00 76.81 120 LEU A O 1
ATOM 990 N N . TYR A 1 121 ? 4.105 -11.650 -33.080 1.00 70.88 121 TYR A N 1
ATOM 991 C CA . TYR A 1 121 ? 4.225 -12.927 -32.371 1.00 70.88 121 TYR A CA 1
ATOM 992 C C . TYR A 1 121 ? 3.075 -13.896 -32.619 1.00 70.88 121 TYR A C 1
ATOM 994 O O . TYR A 1 121 ? 3.275 -15.094 -32.456 1.00 70.88 121 TYR A O 1
ATOM 1002 N N . ILE A 1 122 ? 1.893 -13.426 -33.023 1.00 63.28 122 ILE A N 1
ATOM 1003 C CA . ILE A 1 122 ? 0.712 -14.292 -33.173 1.00 63.28 122 ILE A CA 1
ATOM 1004 C C . ILE A 1 122 ? 0.470 -14.642 -34.647 1.00 63.28 122 ILE A C 1
ATOM 1006 O O . ILE A 1 122 ? 0.082 -15.767 -34.950 1.00 63.28 122 ILE A O 1
ATOM 1010 N N . LYS A 1 123 ? 0.771 -13.736 -35.587 1.00 58.62 123 LYS A N 1
ATOM 1011 C CA . LYS A 1 123 ? 0.626 -14.017 -37.028 1.00 58.62 123 LYS A CA 1
ATOM 1012 C C . LYS A 1 123 ? 1.770 -14.803 -37.667 1.00 58.62 123 LYS A C 1
ATOM 1014 O O . LYS A 1 123 ? 1.549 -15.388 -38.714 1.00 58.62 123 LYS A O 1
ATOM 1019 N N . GLN A 1 124 ? 2.963 -14.855 -37.071 1.00 54.72 124 GLN A N 1
ATOM 1020 C CA . GLN A 1 124 ? 4.079 -15.644 -37.628 1.00 54.72 124 GLN A CA 1
ATOM 1021 C C . GLN A 1 124 ? 3.932 -17.166 -37.424 1.00 54.72 124 GLN A C 1
ATOM 1023 O O . GLN A 1 124 ? 4.753 -17.924 -37.932 1.00 54.72 124 GLN A O 1
ATOM 1028 N N . TRP A 1 125 ? 2.905 -17.611 -36.690 1.00 53.12 125 TRP A N 1
ATOM 1029 C CA . TRP A 1 125 ? 2.661 -19.020 -36.350 1.00 53.12 125 TRP A CA 1
ATOM 1030 C C . TRP A 1 125 ? 1.377 -19.603 -36.970 1.00 53.12 125 TRP A C 1
ATOM 1032 O O . TRP A 1 125 ? 1.034 -20.743 -36.661 1.00 53.12 125 TRP A O 1
ATOM 1042 N N . ASN A 1 126 ? 0.694 -18.848 -37.838 1.00 43.72 126 ASN A N 1
ATOM 1043 C CA . ASN A 1 126 ? -0.416 -19.312 -38.683 1.00 43.72 126 ASN A CA 1
ATOM 1044 C C . ASN A 1 126 ? -0.010 -19.244 -40.156 1.00 43.72 126 ASN A C 1
ATOM 1046 O O . ASN A 1 126 ? -0.497 -20.096 -40.928 1.00 43.72 126 ASN A O 1
#

Solvent-accessible surface area (backbone atoms only — not comparable to full-atom values): 8065 Å² total; per-residue (Å²): 68,35,64,67,74,46,67,92,48,102,51,95,56,81,48,81,87,87,88,79,62,84,99,54,84,83,56,84,92,48,62,44,80,30,70,50,52,49,78,60,58,62,44,78,39,97,88,75,43,73,41,60,83,75,72,39,40,66,62,47,50,50,52,53,51,52,32,62,77,69,64,47,63,38,87,83,41,26,37,67,45,68,76,62,92,89,49,83,95,51,45,74,84,72,48,71,77,81,60,88,79,72,47,73,65,61,53,52,48,51,53,49,54,51,51,52,50,42,60,67,65,58,57,76,79,113